Protein AF-A0A522UXV3-F1 (afdb_monomer_lite)

Secondary structure (DSSP, 8-state):
--TTTHHHHHHHHHHHHHHHHHHHHHHTT-TTTHHHHHHHHHSHHHHHHHHHHT--HHHHHHHHHHHHHHH---------------------------------

Radius of gyration: 30.46 Å; chains: 1; bounding box: 70×45×96 Å

Structure (mmCIF, N/CA/C/O backbone):
data_AF-A0A522UXV3-F1
#
_entry.id   AF-A0A522UXV3-F1
#
loop_
_atom_site.group_PDB
_atom_site.id
_atom_site.type_symbol
_atom_site.label_atom_id
_atom_site.label_alt_id
_atom_site.label_comp_id
_atom_site.label_asym_id
_atom_site.label_entity_id
_atom_site.label_seq_id
_atom_site.pdbx_PDB_ins_code
_atom_site.Cartn_x
_atom_site.Cartn_y
_atom_site.Cartn_z
_atom_site.occupancy
_atom_site.B_iso_or_equiv
_atom_site.auth_seq_id
_atom_site.auth_comp_id
_atom_site.auth_asym_id
_atom_site.auth_atom_id
_atom_site.pdbx_PDB_model_num
ATOM 1 N N . MET A 1 1 ? -6.927 0.028 36.125 1.00 50.03 1 M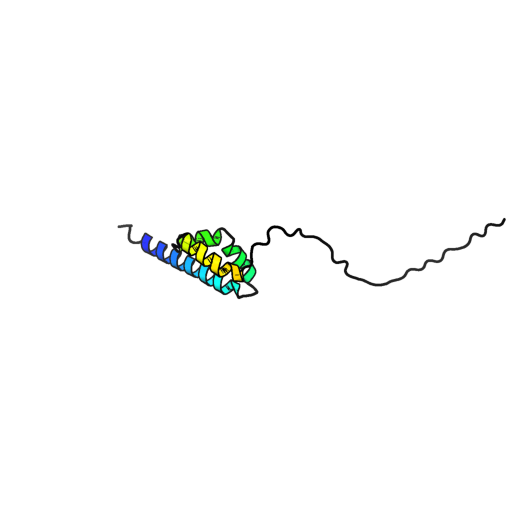ET A N 1
ATOM 2 C CA . MET A 1 1 ? -6.816 1.247 35.292 1.00 50.03 1 MET A CA 1
ATOM 3 C C . MET A 1 1 ? -5.776 1.011 34.187 1.00 50.03 1 MET A C 1
ATOM 5 O O . MET A 1 1 ? -4.744 1.660 34.211 1.00 50.03 1 MET A O 1
ATOM 9 N N . ASN A 1 2 ? -6.008 0.096 33.234 1.00 55.78 2 ASN A N 1
ATOM 10 C CA . ASN A 1 2 ? -5.019 -0.204 32.173 1.00 55.78 2 ASN A CA 1
ATOM 11 C C . ASN A 1 2 ? -5.541 0.059 30.745 1.00 55.78 2 ASN A C 1
ATOM 13 O O . ASN A 1 2 ? -4.748 0.121 29.811 1.00 55.78 2 ASN A O 1
ATOM 17 N N . ASP A 1 3 ? -6.834 0.337 30.573 1.00 58.28 3 ASP A N 1
ATOM 18 C CA . ASP A 1 3 ? -7.472 0.434 29.249 1.00 58.28 3 ASP A CA 1
ATOM 19 C C . ASP A 1 3 ? -7.200 1.748 28.496 1.00 58.28 3 ASP A C 1
ATOM 21 O O . ASP A 1 3 ? -7.432 1.847 27.294 1.00 58.28 3 ASP A O 1
ATOM 25 N N . ARG A 1 4 ? -6.679 2.783 29.172 1.00 56.56 4 ARG A N 1
ATOM 26 C CA . ARG A 1 4 ? -6.411 4.088 28.535 1.00 56.56 4 ARG A CA 1
ATOM 27 C C . ARG A 1 4 ? -5.088 4.159 27.773 1.00 56.56 4 ARG A C 1
ATOM 29 O O . ARG A 1 4 ? -4.943 5.049 26.943 1.00 56.56 4 ARG A O 1
ATOM 36 N N . LYS A 1 5 ? -4.140 3.251 28.029 1.00 53.41 5 LYS A N 1
ATOM 37 C CA . LYS A 1 5 ? -2.802 3.315 27.416 1.00 53.41 5 LYS A CA 1
ATOM 38 C C . LYS A 1 5 ? -2.762 2.654 26.029 1.00 53.41 5 LYS A C 1
ATOM 40 O O . LYS A 1 5 ? -2.217 3.234 25.102 1.00 53.41 5 LYS A O 1
ATOM 45 N N . GLN A 1 6 ? -3.461 1.529 25.846 1.00 55.06 6 GLN A N 1
ATOM 46 C CA . GLN A 1 6 ? -3.491 0.783 24.573 1.00 55.06 6 GLN A CA 1
ATOM 47 C C . GLN A 1 6 ? -4.120 1.547 23.396 1.00 55.06 6 GLN A C 1
ATOM 49 O O . GLN A 1 6 ? -3.784 1.303 22.237 1.00 55.06 6 GLN A O 1
ATOM 54 N N . LYS A 1 7 ? -5.030 2.488 23.670 1.00 59.12 7 LYS A N 1
ATOM 55 C CA . LYS A 1 7 ? -5.713 3.249 22.615 1.00 59.12 7 LYS A CA 1
ATOM 56 C C . LYS A 1 7 ? -4.806 4.296 21.949 1.00 59.12 7 LYS A C 1
ATOM 58 O O . LYS A 1 7 ? -5.055 4.666 20.809 1.00 59.12 7 LYS A O 1
ATOM 63 N N . GLY A 1 8 ? -3.772 4.770 22.651 1.00 63.69 8 GLY A N 1
ATOM 64 C CA . GLY A 1 8 ? -2.808 5.734 22.107 1.00 63.69 8 GLY A CA 1
ATOM 65 C C . GLY A 1 8 ? -1.818 5.080 21.144 1.00 63.69 8 GLY A C 1
ATOM 66 O O . GLY A 1 8 ? -1.619 5.573 20.036 1.00 63.69 8 GLY A O 1
ATOM 67 N N . ASP A 1 9 ? -1.276 3.924 21.531 1.00 72.88 9 ASP A N 1
ATOM 68 C CA . ASP A 1 9 ? -0.277 3.197 20.738 1.00 72.88 9 ASP A CA 1
ATOM 69 C C . ASP A 1 9 ? -0.862 2.693 19.406 1.00 72.88 9 ASP A C 1
ATOM 71 O O . ASP A 1 9 ? -0.232 2.793 18.356 1.00 72.88 9 ASP A O 1
ATOM 75 N N . THR A 1 10 ? -2.115 2.231 19.421 1.00 80.25 10 THR A N 1
ATOM 76 C CA . THR A 1 10 ? -2.828 1.786 18.209 1.00 80.25 10 THR A CA 1
ATOM 77 C C . THR A 1 10 ? -3.113 2.928 17.231 1.00 80.25 10 THR A C 1
ATOM 79 O O . THR A 1 10 ? -3.020 2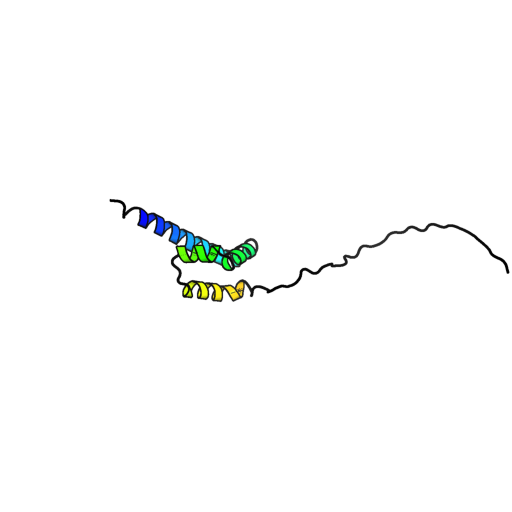.735 16.022 1.00 80.25 10 THR A O 1
ATOM 82 N N . MET A 1 11 ? -3.405 4.133 17.730 1.00 84.06 11 MET A N 1
ATOM 83 C CA . MET A 1 11 ? -3.629 5.312 16.887 1.00 84.06 11 MET A CA 1
ATOM 84 C C . MET A 1 11 ? -2.334 5.781 16.213 1.00 84.06 11 MET A C 1
ATOM 86 O O . MET A 1 11 ? -2.350 6.135 15.038 1.00 84.06 11 MET A O 1
ATOM 90 N N . MET A 1 12 ? -1.209 5.723 16.933 1.00 92.19 12 MET A N 1
ATOM 91 C CA . MET A 1 12 ? 0.105 6.078 16.392 1.00 92.19 12 MET A CA 1
ATOM 92 C C . MET A 1 12 ? 0.557 5.101 15.301 1.00 92.19 12 MET A C 1
ATOM 94 O O . MET A 1 12 ? 1.011 5.536 14.246 1.00 92.19 12 MET A O 1
ATOM 98 N N . LEU A 1 13 ? 0.388 3.793 15.525 1.00 93.62 13 LEU A N 1
ATOM 99 C CA . LEU A 1 13 ? 0.706 2.767 14.526 1.00 93.62 13 LEU A CA 1
ATOM 100 C C . LEU A 1 13 ? -0.153 2.910 13.269 1.00 93.62 13 LEU A C 1
ATOM 102 O O . LEU A 1 13 ? 0.366 2.798 12.162 1.00 93.62 13 LEU A O 1
ATOM 106 N N . ARG A 1 14 ? -1.443 3.219 13.436 1.00 95.25 14 ARG A N 1
ATOM 107 C CA . ARG A 1 14 ? -2.356 3.486 12.323 1.00 95.25 14 ARG A CA 1
ATOM 108 C C . ARG A 1 14 ? -1.878 4.660 11.471 1.00 95.25 14 ARG A C 1
ATOM 110 O O . ARG A 1 14 ? -1.740 4.507 10.263 1.00 95.25 14 ARG A O 1
ATOM 117 N N . SER A 1 15 ? -1.571 5.799 12.092 1.00 96.12 15 SER A N 1
ATOM 118 C CA . SER A 1 15 ? -1.071 6.974 11.368 1.00 96.12 15 SER A CA 1
ATOM 119 C C . SER A 1 15 ? 0.295 6.737 10.724 1.00 96.12 15 SER A C 1
ATOM 121 O O . SER A 1 15 ? 0.550 7.244 9.635 1.00 96.12 15 SER A O 1
ATOM 123 N N . LEU A 1 16 ? 1.166 5.946 11.357 1.00 97.19 16 LEU A N 1
ATOM 124 C CA . LEU A 1 16 ? 2.438 5.549 10.759 1.00 97.19 16 LEU A CA 1
ATOM 125 C C . LEU A 1 16 ? 2.220 4.695 9.505 1.00 97.19 16 LEU A C 1
ATOM 127 O O . LEU A 1 16 ? 2.830 4.964 8.476 1.00 97.19 16 LEU A O 1
ATOM 131 N N . ALA A 1 17 ? 1.335 3.701 9.572 1.00 97.44 17 ALA A N 1
ATOM 132 C CA . ALA A 1 17 ? 1.025 2.847 8.432 1.00 97.44 17 ALA A CA 1
ATOM 133 C C . ALA A 1 17 ? 0.374 3.629 7.278 1.00 97.44 17 ALA A C 1
ATOM 135 O O . ALA A 1 17 ? 0.759 3.445 6.125 1.00 97.44 17 ALA A O 1
ATOM 136 N N . GLU A 1 18 ? -0.547 4.552 7.581 1.00 97.50 18 GLU A N 1
ATOM 137 C CA . GLU A 1 18 ? -1.101 5.496 6.598 1.00 97.50 18 GLU A CA 1
ATOM 138 C C . GLU A 1 18 ? 0.015 6.327 5.940 1.00 97.50 18 GLU A C 1
ATOM 140 O O . GLU A 1 18 ? 0.057 6.446 4.715 1.00 97.50 18 GLU A O 1
ATOM 145 N N . GLY A 1 19 ? 0.954 6.846 6.737 1.00 97.75 19 GLY A N 1
ATOM 146 C CA . GLY A 1 19 ? 2.107 7.601 6.247 1.00 97.75 19 GLY A CA 1
ATOM 147 C C . GLY A 1 19 ? 3.016 6.787 5.326 1.00 97.75 19 GLY A C 1
ATOM 148 O O . GLY A 1 19 ? 3.391 7.275 4.266 1.00 97.75 19 GLY A O 1
ATOM 149 N N . ILE A 1 20 ? 3.320 5.534 5.680 1.00 97.94 20 ILE A N 1
ATOM 150 C CA . ILE A 1 20 ? 4.141 4.632 4.852 1.00 97.94 20 ILE A CA 1
ATOM 151 C C . ILE A 1 20 ? 3.466 4.366 3.504 1.00 97.94 20 ILE A C 1
ATOM 153 O O . ILE A 1 20 ? 4.126 4.426 2.466 1.00 97.94 20 ILE A O 1
ATOM 157 N N . ILE A 1 21 ? 2.153 4.106 3.501 1.00 97.88 21 ILE A N 1
ATOM 158 C CA . ILE A 1 21 ? 1.396 3.883 2.263 1.00 97.88 21 ILE A CA 1
ATOM 159 C C . ILE A 1 21 ? 1.454 5.133 1.383 1.00 97.88 21 ILE A C 1
ATOM 161 O O . ILE A 1 21 ? 1.759 5.021 0.199 1.00 97.88 21 ILE A O 1
ATOM 165 N N . LEU A 1 22 ? 1.190 6.317 1.945 1.00 96.88 22 LEU A N 1
ATOM 166 C CA . LEU A 1 22 ? 1.203 7.576 1.194 1.00 96.88 22 LEU A CA 1
ATOM 167 C C . LEU A 1 22 ? 2.592 7.919 0.646 1.00 96.88 22 LEU A C 1
ATOM 169 O O . LEU A 1 22 ? 2.693 8.292 -0.520 1.00 96.88 22 LEU A O 1
ATOM 173 N N . GLN A 1 23 ? 3.645 7.731 1.443 1.00 97.12 23 GLN A N 1
ATOM 174 C CA . GLN A 1 23 ? 5.027 7.914 0.998 1.00 97.12 23 GLN A CA 1
ATOM 175 C C . GLN A 1 23 ? 5.349 6.973 -0.166 1.00 97.12 23 GLN A C 1
ATOM 177 O O . GLN A 1 23 ? 5.845 7.407 -1.199 1.00 97.12 23 GLN A O 1
ATOM 182 N N . SER A 1 24 ? 4.965 5.699 -0.048 1.00 96.25 24 SER A N 1
ATOM 183 C CA . SER A 1 24 ? 5.181 4.711 -1.109 1.00 96.25 24 SER A CA 1
ATOM 184 C C . SER A 1 24 ? 4.422 5.070 -2.390 1.00 96.25 24 SER A C 1
ATOM 186 O O . SER A 1 24 ? 4.929 4.819 -3.483 1.00 96.25 24 SER A O 1
ATOM 188 N N . VAL A 1 25 ? 3.224 5.668 -2.281 1.00 95.62 25 VAL A N 1
ATOM 189 C CA . VAL A 1 25 ? 2.488 6.208 -3.438 1.00 95.62 25 VAL A CA 1
ATOM 190 C C . VAL A 1 25 ? 3.273 7.345 -4.090 1.00 95.62 25 VAL A C 1
ATOM 192 O O . VAL A 1 25 ? 3.415 7.329 -5.307 1.00 95.62 25 VAL A O 1
ATOM 195 N N . GLU A 1 26 ? 3.784 8.312 -3.327 1.00 94.31 26 GLU A N 1
ATOM 196 C CA . GLU A 1 26 ? 4.586 9.424 -3.865 1.00 94.31 26 GLU A CA 1
ATOM 197 C C . GLU A 1 26 ? 5.847 8.916 -4.576 1.00 94.31 26 GLU A C 1
ATOM 199 O O . GLU A 1 26 ? 6.144 9.307 -5.708 1.00 94.31 26 GLU A O 1
ATOM 204 N N . ASP A 1 27 ? 6.521 7.953 -3.954 1.00 94.94 27 ASP A N 1
ATOM 205 C CA . ASP A 1 27 ? 7.749 7.343 -4.449 1.00 94.94 27 ASP A CA 1
ATOM 206 C C . ASP A 1 27 ? 7.556 6.578 -5.774 1.00 94.94 27 ASP A C 1
ATOM 208 O O . ASP A 1 27 ? 8.528 6.356 -6.497 1.00 94.94 27 ASP A O 1
ATOM 212 N N . LEU A 1 28 ? 6.318 6.250 -6.177 1.00 92.75 28 LEU A N 1
ATOM 213 C CA . LEU A 1 28 ? 6.050 5.703 -7.516 1.00 92.75 28 LEU A CA 1
ATOM 214 C C . LEU A 1 28 ? 6.366 6.695 -8.648 1.00 92.75 28 LEU A C 1
ATOM 216 O O . LEU A 1 28 ? 6.625 6.277 -9.773 1.00 92.75 28 LEU A O 1
ATOM 220 N N . TRP A 1 29 ? 6.363 8.000 -8.380 1.00 91.06 29 TRP A N 1
ATOM 221 C CA . TRP A 1 29 ? 6.765 9.016 -9.360 1.00 91.06 29 TRP A CA 1
ATOM 222 C C . TRP A 1 29 ? 8.240 9.416 -9.236 1.00 91.06 29 TRP A C 1
ATOM 224 O O . TRP A 1 29 ? 8.728 10.209 -10.044 1.00 91.06 29 TRP A O 1
ATOM 234 N N . ASN A 1 30 ? 8.969 8.855 -8.268 1.00 90.19 30 ASN A N 1
ATOM 235 C CA . ASN A 1 30 ? 10.397 9.076 -8.096 1.00 90.19 30 ASN A CA 1
ATOM 236 C C . ASN A 1 30 ? 11.199 7.931 -8.734 1.00 90.19 30 ASN A C 1
ATOM 238 O O . ASN A 1 30 ? 11.122 6.788 -8.299 1.00 90.19 30 ASN A O 1
ATOM 242 N N . ASN A 1 31 ? 12.025 8.234 -9.739 1.00 89.88 31 ASN A N 1
ATOM 243 C CA . ASN A 1 31 ? 12.818 7.224 -10.452 1.00 89.88 31 ASN A CA 1
ATOM 244 C C . ASN A 1 31 ? 13.747 6.397 -9.544 1.00 89.88 31 ASN A C 1
ATOM 246 O O . ASN A 1 31 ? 14.040 5.249 -9.883 1.00 89.88 31 ASN A O 1
ATOM 250 N N . GLU A 1 32 ? 14.215 6.962 -8.429 1.00 93.94 32 GLU A N 1
ATOM 251 C CA . GLU A 1 32 ? 15.125 6.282 -7.499 1.00 93.94 32 GLU A CA 1
ATOM 252 C C . GLU A 1 32 ? 14.394 5.237 -6.645 1.00 93.94 32 GLU A C 1
ATOM 254 O O . GLU A 1 32 ? 14.914 4.140 -6.455 1.00 93.94 32 GLU A O 1
ATOM 259 N N . HIS A 1 33 ? 13.158 5.531 -6.231 1.00 92.25 33 HIS A N 1
ATOM 260 C CA . HIS A 1 33 ? 12.369 4.690 -5.319 1.00 92.25 33 HIS A CA 1
ATOM 261 C C . HIS A 1 33 ? 11.244 3.903 -6.009 1.00 92.25 33 HIS A C 1
ATOM 263 O O . HIS A 1 33 ? 10.669 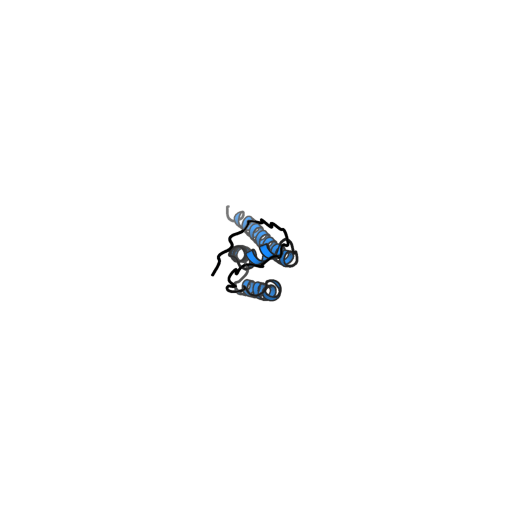2.989 -5.424 1.00 92.25 33 HIS A O 1
ATOM 269 N N . HIS A 1 34 ? 10.974 4.164 -7.292 1.00 90.88 34 HIS A N 1
ATOM 270 C CA . HIS A 1 34 ? 9.861 3.568 -8.036 1.00 90.88 34 HIS A CA 1
ATOM 271 C C . HIS A 1 34 ? 9.838 2.034 -7.970 1.00 90.88 34 HIS A C 1
ATOM 273 O O . HIS A 1 34 ? 8.790 1.433 -7.744 1.00 90.88 34 HIS A O 1
ATOM 279 N N . LYS A 1 35 ? 10.991 1.371 -8.133 1.00 91.25 35 LYS A N 1
ATOM 280 C CA . LYS A 1 35 ? 11.066 -0.102 -8.078 1.00 91.25 35 LYS A CA 1
ATOM 281 C C . LYS A 1 35 ? 10.772 -0.654 -6.683 1.00 91.25 35 LYS A C 1
ATOM 283 O O . LYS A 1 35 ? 10.157 -1.712 -6.574 1.00 91.25 35 LYS A O 1
ATOM 288 N N . GLU A 1 36 ? 11.224 0.044 -5.649 1.00 93.88 36 GLU A N 1
ATOM 289 C CA . GLU A 1 36 ? 11.034 -0.341 -4.250 1.00 93.88 36 GLU A CA 1
ATOM 290 C C . GLU A 1 36 ? 9.555 -0.201 -3.877 1.00 93.88 36 GLU A C 1
ATOM 292 O O . GLU A 1 36 ? 8.961 -1.147 -3.361 1.00 93.88 36 GLU A O 1
ATOM 297 N N . SER A 1 37 ? 8.921 0.903 -4.283 1.00 94.44 37 SER A N 1
ATOM 298 C CA . SER A 1 37 ? 7.483 1.128 -4.117 1.00 94.44 37 SER A CA 1
ATOM 299 C C . SER A 1 37 ? 6.624 0.115 -4.869 1.00 94.44 37 SER A C 1
ATOM 301 O O . SER A 1 37 ? 5.629 -0.366 -4.330 1.00 94.44 37 SER A O 1
ATOM 303 N N . ILE A 1 38 ? 7.009 -0.283 -6.088 1.00 93.12 38 ILE A N 1
ATOM 304 C CA . ILE A 1 38 ? 6.338 -1.391 -6.788 1.00 93.12 38 ILE A CA 1
ATOM 305 C C . ILE A 1 38 ? 6.422 -2.677 -5.959 1.00 93.12 38 ILE A C 1
ATOM 307 O O . ILE A 1 38 ? 5.409 -3.358 -5.788 1.00 93.12 38 ILE A O 1
ATOM 311 N N . GLY A 1 39 ? 7.609 -3.001 -5.437 1.00 93.88 39 GLY A N 1
ATOM 312 C CA . GLY A 1 39 ? 7.817 -4.165 -4.577 1.00 93.88 39 GLY A CA 1
ATOM 313 C C . GLY A 1 39 ? 6.944 -4.128 -3.322 1.00 93.88 39 GLY A C 1
ATOM 314 O O . GLY A 1 39 ? 6.326 -5.135 -2.987 1.00 93.88 39 GLY A O 1
ATOM 315 N N . PHE A 1 40 ? 6.820 -2.958 -2.690 1.00 95.75 40 PHE A N 1
ATOM 316 C CA . PHE A 1 40 ? 5.936 -2.738 -1.547 1.00 95.75 40 PHE A CA 1
ATOM 317 C C . PHE A 1 40 ? 4.468 -3.041 -1.887 1.00 95.75 40 PHE A C 1
ATOM 319 O O . PHE A 1 40 ? 3.847 -3.866 -1.217 1.00 95.75 40 PHE A O 1
ATOM 326 N N . PHE A 1 41 ? 3.917 -2.438 -2.952 1.00 94.75 41 PHE A N 1
ATOM 327 C CA . PHE A 1 41 ? 2.506 -2.622 -3.337 1.00 94.75 41 PHE A CA 1
ATOM 328 C C . PHE A 1 41 ? 2.178 -4.025 -3.864 1.00 94.75 41 PHE A C 1
ATOM 330 O O . PHE A 1 41 ? 1.023 -4.444 -3.801 1.00 94.75 41 PHE A O 1
ATOM 337 N N . GLN A 1 42 ? 3.166 -4.749 -4.394 1.00 91.19 42 GLN A N 1
ATOM 338 C CA . GLN A 1 42 ? 3.009 -6.141 -4.834 1.00 91.19 42 GLN A CA 1
ATOM 339 C C . GLN A 1 42 ? 3.288 -7.162 -3.719 1.00 91.19 42 GLN A C 1
ATOM 341 O O . GLN A 1 42 ? 3.025 -8.351 -3.907 1.00 91.19 42 GLN A O 1
ATOM 346 N N . GLY A 1 43 ? 3.837 -6.717 -2.587 1.00 90.75 43 GLY A N 1
ATOM 347 C CA . GLY A 1 43 ? 4.293 -7.561 -1.491 1.00 90.75 43 GLY A CA 1
ATOM 348 C C . GLY A 1 43 ? 3.343 -7.616 -0.295 1.00 90.75 43 GLY A C 1
ATOM 349 O O . GLY A 1 43 ? 2.280 -6.996 -0.249 1.00 90.75 43 GLY A O 1
ATOM 350 N N . GLU A 1 44 ? 3.771 -8.369 0.717 1.00 94.00 44 GLU A N 1
ATOM 351 C CA . GLU A 1 44 ? 3.047 -8.523 1.984 1.00 94.00 44 GLU A CA 1
ATOM 352 C C . GLU A 1 44 ? 3.095 -7.250 2.847 1.00 94.00 44 GLU A C 1
ATOM 354 O O . GLU A 1 44 ? 2.190 -7.022 3.650 1.00 94.00 44 GLU A O 1
ATOM 359 N N . ASP A 1 45 ? 4.101 -6.394 2.646 1.00 95.44 45 ASP A N 1
ATOM 360 C CA . ASP A 1 45 ? 4.296 -5.156 3.411 1.00 95.44 45 ASP A CA 1
ATOM 361 C C . ASP A 1 45 ? 3.125 -4.183 3.233 1.00 95.44 45 ASP A C 1
ATOM 363 O O . ASP A 1 45 ? 2.652 -3.595 4.211 1.00 95.44 45 ASP A O 1
ATOM 367 N N . PHE A 1 46 ? 2.591 -4.073 2.009 1.00 96.31 46 PHE A N 1
ATOM 368 C CA . PHE A 1 46 ? 1.378 -3.300 1.759 1.00 96.31 46 PHE A CA 1
ATOM 369 C C . PHE A 1 46 ? 0.179 -3.877 2.509 1.00 96.31 46 PHE A C 1
ATOM 371 O O . PHE A 1 46 ? -0.557 -3.113 3.133 1.00 96.31 46 PHE A O 1
ATOM 378 N N . ARG A 1 47 ? -0.009 -5.206 2.511 1.00 96.06 47 ARG A N 1
ATOM 379 C CA . ARG A 1 47 ? -1.131 -5.834 3.229 1.00 96.06 47 ARG A CA 1
ATOM 380 C C . ARG A 1 47 ? -1.053 -5.545 4.727 1.00 96.06 47 ARG A C 1
ATOM 382 O O . ARG A 1 47 ? -2.052 -5.148 5.320 1.00 96.06 47 ARG A O 1
ATOM 389 N N . ILE A 1 48 ? 0.135 -5.676 5.317 1.00 96.38 48 ILE A N 1
ATOM 390 C CA . ILE A 1 48 ? 0.372 -5.399 6.739 1.00 96.38 48 ILE A CA 1
ATOM 391 C C . ILE A 1 48 ? 0.074 -3.930 7.059 1.00 96.38 48 ILE A C 1
ATOM 393 O O . ILE A 1 48 ? -0.672 -3.639 7.995 1.00 96.38 48 ILE A O 1
ATOM 397 N N . CYS A 1 49 ? 0.609 -2.993 6.271 1.00 97.50 49 CYS A N 1
ATOM 398 C CA . CYS A 1 49 ? 0.353 -1.570 6.489 1.00 97.50 49 CYS A CA 1
ATOM 399 C C . CYS A 1 49 ? -1.129 -1.231 6.300 1.00 97.50 49 CYS A C 1
ATOM 401 O O . CYS A 1 49 ? -1.689 -0.472 7.085 1.00 97.50 49 CYS A O 1
ATOM 403 N N . ALA A 1 50 ? -1.792 -1.816 5.304 1.00 96.81 50 ALA A N 1
ATOM 404 C CA . ALA A 1 50 ? -3.203 -1.578 5.043 1.00 96.81 50 ALA A CA 1
ATOM 405 C C . ALA A 1 50 ? -4.101 -2.104 6.173 1.00 96.81 50 ALA A C 1
ATOM 407 O O . ALA A 1 50 ? -5.046 -1.422 6.573 1.00 96.81 50 ALA A O 1
ATOM 408 N N . GLU A 1 51 ? -3.787 -3.274 6.736 1.00 96.25 51 GLU A N 1
ATOM 409 C CA . GLU A 1 51 ? -4.474 -3.809 7.916 1.00 96.25 51 GLU A CA 1
ATOM 410 C C . GLU A 1 51 ? -4.292 -2.891 9.136 1.00 96.25 51 GLU A C 1
ATOM 412 O O . GLU A 1 51 ? -5.273 -2.554 9.800 1.00 96.25 51 GLU A O 1
ATOM 417 N N . ILE A 1 52 ? -3.068 -2.412 9.396 1.00 96.19 52 ILE A N 1
ATOM 418 C CA . ILE A 1 52 ? -2.775 -1.487 10.508 1.00 96.19 52 ILE A CA 1
ATOM 419 C C . ILE A 1 52 ? -3.447 -0.118 10.296 1.00 96.19 52 ILE A C 1
ATOM 421 O O . ILE A 1 52 ? -3.962 0.476 11.246 1.00 96.19 52 ILE A O 1
ATOM 425 N N . ALA A 1 53 ? -3.497 0.369 9.054 1.00 96.31 53 ALA A N 1
ATOM 426 C CA . ALA A 1 53 ? -4.205 1.589 8.665 1.00 96.31 53 ALA A CA 1
ATOM 427 C C . ALA A 1 53 ? -5.737 1.461 8.828 1.00 96.31 53 ALA A C 1
ATOM 429 O O . ALA A 1 53 ? -6.460 2.463 8.875 1.00 96.31 53 ALA A O 1
ATOM 430 N N . GLY A 1 54 ? -6.242 0.231 8.963 1.00 95.75 54 GLY A N 1
ATOM 431 C CA . GLY A 1 54 ? -7.666 -0.069 9.052 1.00 95.75 54 GLY A CA 1
ATOM 432 C C . GLY A 1 54 ? -8.377 -0.017 7.700 1.00 95.75 54 GLY A C 1
ATOM 433 O O . GLY A 1 54 ? -9.577 0.244 7.665 1.00 95.75 54 GLY A O 1
ATOM 434 N N . MET A 1 55 ? -7.656 -0.241 6.597 1.00 97.25 55 MET A N 1
ATOM 435 C CA . MET A 1 55 ? -8.240 -0.313 5.259 1.00 97.25 55 MET A CA 1
ATOM 436 C C . MET A 1 55 ? -8.978 -1.636 5.065 1.00 97.25 55 MET A C 1
ATOM 438 O O . MET A 1 55 ? -8.420 -2.722 5.243 1.00 97.25 55 MET A O 1
ATOM 442 N N . SER A 1 56 ? -10.219 -1.552 4.601 1.00 96.50 56 SER A N 1
ATOM 443 C CA . SER A 1 56 ? -10.970 -2.712 4.130 1.00 96.50 56 SER A CA 1
ATOM 444 C C . SER A 1 56 ? -10.338 -3.319 2.871 1.00 96.50 56 SER A C 1
ATOM 446 O O . SER A 1 56 ? -9.685 -2.631 2.085 1.00 96.50 56 SER A O 1
ATOM 448 N N . LEU A 1 57 ? -10.597 -4.607 2.616 1.00 94.56 57 LEU A N 1
ATOM 449 C CA . LEU A 1 57 ? -10.148 -5.276 1.386 1.00 94.56 57 LEU A CA 1
ATOM 450 C C . LEU A 1 57 ? -10.608 -4.538 0.118 1.00 94.56 57 LEU A C 1
ATOM 452 O O . LEU A 1 57 ? -9.870 -4.466 -0.861 1.00 94.56 57 LEU A O 1
ATOM 456 N N . LEU A 1 58 ? -11.808 -3.950 0.140 1.00 96.00 58 LEU A N 1
ATOM 457 C CA . LEU A 1 58 ? -12.324 -3.164 -0.980 1.00 96.00 58 LEU A CA 1
ATOM 458 C C . LEU A 1 58 ? -11.484 -1.901 -1.225 1.00 96.00 58 LEU A C 1
ATOM 460 O O . LEU A 1 58 ? -11.180 -1.585 -2.373 1.00 96.00 58 LEU A O 1
ATOM 464 N N . GLU A 1 59 ? -11.092 -1.189 -0.167 1.00 96.50 59 GLU A N 1
ATOM 465 C CA . GLU A 1 59 ? -10.231 -0.003 -0.266 1.00 96.50 59 GLU A CA 1
ATOM 466 C C . GLU A 1 59 ? -8.826 -0.364 -0.748 1.00 96.50 59 GLU A C 1
ATOM 468 O O . GLU A 1 59 ? -8.277 0.341 -1.593 1.00 96.50 59 GLU A O 1
ATOM 473 N N . GLN A 1 60 ? -8.279 -1.490 -0.282 1.00 95.38 60 GLN A N 1
ATOM 474 C CA . GLN A 1 60 ? -6.988 -2.007 -0.741 1.00 95.38 60 GLN A CA 1
ATOM 475 C C . GLN A 1 60 ? -7.009 -2.317 -2.241 1.00 95.38 60 GLN A C 1
ATOM 477 O O . GLN A 1 60 ? -6.171 -1.820 -2.992 1.00 95.38 60 GLN A O 1
ATOM 482 N N . VAL A 1 61 ? -8.008 -3.077 -2.703 1.00 93.62 61 VAL A N 1
ATOM 483 C CA . VAL A 1 61 ? -8.172 -3.410 -4.127 1.00 93.62 61 VAL A CA 1
ATOM 484 C C . VAL A 1 61 ? -8.388 -2.153 -4.965 1.00 93.62 61 VAL A C 1
ATOM 486 O O . VAL A 1 61 ? -7.819 -2.035 -6.050 1.00 93.62 61 VAL A O 1
ATOM 489 N N . LYS A 1 62 ? -9.180 -1.193 -4.473 1.00 95.06 62 LYS A N 1
ATOM 490 C CA . LYS A 1 62 ? -9.414 0.079 -5.163 1.00 95.06 62 LYS A CA 1
ATOM 491 C C . LYS A 1 62 ? -8.119 0.874 -5.322 1.00 95.06 62 LYS A C 1
ATOM 493 O O . LYS A 1 62 ? -7.851 1.346 -6.425 1.00 95.06 62 LYS A O 1
ATOM 498 N N . LEU A 1 63 ? -7.318 0.987 -4.260 1.00 94.19 63 LEU A N 1
ATOM 499 C CA . LEU A 1 63 ? -6.026 1.668 -4.308 1.00 94.19 63 LEU A CA 1
ATOM 500 C C . LEU A 1 63 ? -5.089 0.979 -5.304 1.00 94.19 63 LEU A C 1
ATOM 502 O O . LEU A 1 63 ? -4.595 1.633 -6.216 1.00 94.19 63 LEU A O 1
ATOM 506 N N . LEU A 1 64 ? -4.925 -0.343 -5.211 1.00 92.44 64 LEU A N 1
ATOM 507 C CA . LEU A 1 64 ? -4.099 -1.099 -6.156 1.00 92.44 64 LEU A CA 1
ATOM 508 C C . LEU A 1 64 ? -4.570 -0.901 -7.599 1.00 92.44 64 LEU A C 1
ATOM 510 O O . LEU A 1 64 ? -3.754 -0.648 -8.475 1.00 92.44 64 LEU A O 1
ATOM 514 N N . THR A 1 65 ? -5.881 -0.941 -7.851 1.00 91.38 65 THR A N 1
ATOM 515 C CA . THR A 1 65 ? -6.463 -0.713 -9.187 1.00 91.38 65 THR A CA 1
ATOM 516 C C . THR A 1 65 ? -6.128 0.677 -9.729 1.00 91.38 65 THR A C 1
ATOM 518 O O . THR A 1 65 ? -5.822 0.811 -10.912 1.00 91.38 65 THR A O 1
ATOM 521 N N . MET A 1 66 ? -6.143 1.706 -8.877 1.00 90.62 66 MET A N 1
ATOM 522 C CA . MET A 1 66 ? -5.717 3.057 -9.257 1.00 90.62 66 MET A CA 1
ATOM 523 C C . MET A 1 66 ? -4.219 3.110 -9.587 1.00 90.62 66 MET A C 1
ATOM 525 O O . MET A 1 66 ? -3.825 3.801 -10.523 1.00 90.62 66 MET A O 1
ATOM 529 N N . LEU A 1 67 ? -3.396 2.347 -8.864 1.00 89.12 67 LEU A N 1
ATOM 530 C CA . LEU A 1 67 ? -1.946 2.300 -9.061 1.00 89.12 67 LEU A CA 1
ATOM 531 C C . LEU A 1 67 ? -1.506 1.380 -10.211 1.00 89.12 67 LEU A C 1
ATOM 533 O O . LEU A 1 67 ? -0.428 1.581 -10.761 1.00 89.12 67 LEU A O 1
ATOM 537 N N . TYR A 1 68 ? -2.320 0.412 -10.641 1.00 81.44 68 TYR A N 1
ATOM 538 C CA . TYR A 1 68 ? -1.993 -0.512 -11.740 1.00 81.44 68 TYR A CA 1
ATOM 539 C C . TYR A 1 68 ? -1.675 0.203 -13.063 1.00 81.44 68 TYR A C 1
ATOM 541 O O . TYR A 1 68 ? -0.875 -0.302 -13.852 1.00 81.44 68 TYR A O 1
ATOM 549 N N . GLY A 1 69 ? -2.252 1.388 -13.295 1.00 74.25 69 GLY A N 1
ATOM 550 C CA . GLY A 1 69 ? -1.915 2.230 -14.449 1.00 74.25 69 GLY A CA 1
ATOM 551 C C . GLY A 1 69 ? -0.490 2.798 -14.410 1.00 74.25 69 GLY A C 1
ATOM 552 O O . GLY A 1 69 ? 0.054 3.136 -15.456 1.00 74.25 69 GLY A O 1
ATOM 553 N N . VAL A 1 70 ? 0.112 2.869 -13.220 1.00 70.88 70 VAL A N 1
ATOM 554 C CA . VAL A 1 70 ? 1.463 3.390 -12.957 1.00 70.88 70 VAL A CA 1
ATOM 555 C C . VAL A 1 70 ? 2.470 2.246 -12.817 1.00 70.88 70 VAL A C 1
ATOM 557 O O . VAL A 1 70 ? 3.539 2.282 -13.413 1.00 70.88 70 VAL A O 1
ATOM 560 N N . ILE A 1 71 ? 2.099 1.192 -12.085 1.00 69.12 71 ILE A N 1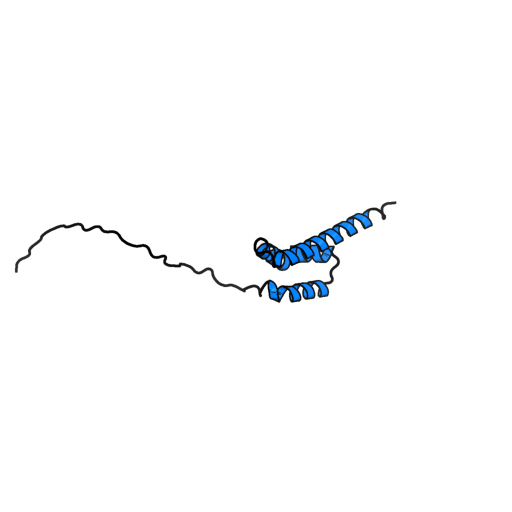
ATOM 561 C CA . ILE A 1 71 ? 2.974 0.060 -11.741 1.00 69.12 71 ILE A CA 1
ATOM 562 C C . ILE A 1 71 ? 3.201 -0.881 -12.941 1.00 69.12 71 ILE A C 1
ATOM 564 O O . ILE A 1 71 ? 4.216 -1.575 -13.019 1.00 69.12 71 ILE A O 1
ATOM 568 N N . GLY A 1 72 ? 2.279 -0.890 -13.910 1.00 64.56 72 GLY A N 1
ATOM 569 C CA . GLY A 1 72 ? 2.277 -1.853 -15.005 1.00 64.56 72 GLY A CA 1
ATOM 570 C C . GLY A 1 72 ? 1.899 -3.255 -14.517 1.00 64.56 72 GLY A C 1
ATOM 571 O O . GL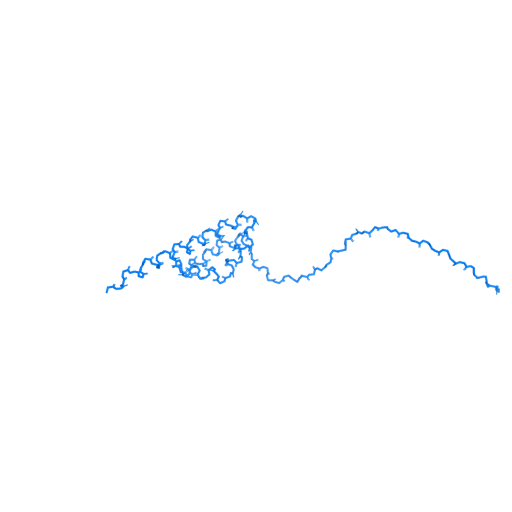Y A 1 72 ? 2.162 -3.654 -13.384 1.00 64.56 72 GLY A O 1
ATOM 572 N N . SER A 1 73 ? 1.232 -4.035 -15.367 1.00 54.31 73 SER A N 1
ATOM 573 C CA . SER A 1 73 ? 0.891 -5.420 -15.029 1.00 54.31 73 SER A CA 1
ATOM 574 C C . SER A 1 73 ? 2.163 -6.211 -14.686 1.00 54.31 73 SER A C 1
ATOM 576 O O . SER A 1 73 ? 3.138 -6.084 -15.440 1.00 54.31 73 SER A O 1
ATOM 578 N N . PRO A 1 74 ? 2.169 -7.058 -13.636 1.00 53.94 74 PRO A N 1
ATOM 579 C CA . PRO A 1 74 ? 3.281 -7.963 -13.386 1.00 53.94 74 PRO A CA 1
ATOM 580 C C . PRO A 1 74 ? 3.513 -8.775 -14.659 1.00 53.94 74 PRO A C 1
ATOM 582 O O . PRO A 1 74 ? 2.647 -9.533 -15.100 1.00 53.94 74 PRO A O 1
ATOM 585 N N . LYS A 1 75 ? 4.664 -8.560 -15.306 1.00 52.75 75 LYS A N 1
ATOM 586 C CA . LYS A 1 75 ? 5.087 -9.377 -16.442 1.00 52.75 75 LYS A CA 1
ATOM 587 C C . LYS A 1 75 ? 5.307 -10.785 -15.909 1.00 52.75 75 LYS A C 1
ATOM 589 O O . LYS A 1 75 ? 6.364 -11.094 -15.368 1.00 52.75 75 LYS A O 1
ATOM 594 N N . ALA A 1 76 ? 4.290 -11.627 -16.050 1.00 51.75 76 ALA A N 1
ATOM 595 C CA . ALA A 1 76 ? 4.426 -13.062 -15.913 1.00 51.75 76 ALA A CA 1
ATOM 596 C C . ALA A 1 76 ? 5.532 -13.521 -16.879 1.00 51.75 76 ALA A C 1
ATOM 598 O O . ALA A 1 76 ? 5.370 -13.425 -18.091 1.00 51.75 76 ALA A O 1
ATOM 599 N N . GLY A 1 77 ? 6.672 -13.932 -16.319 1.00 50.81 77 GLY A N 1
ATOM 600 C CA . GLY A 1 77 ? 7.740 -14.688 -16.974 1.00 50.81 77 GLY A CA 1
ATOM 601 C C . GLY A 1 77 ? 8.168 -14.220 -18.368 1.00 50.81 77 GLY A C 1
ATOM 602 O O . GLY A 1 77 ? 7.754 -14.804 -19.365 1.00 50.81 77 GLY A O 1
ATOM 603 N N . LEU A 1 78 ? 9.107 -13.272 -18.447 1.00 47.75 78 LEU A N 1
ATOM 604 C CA . LEU A 1 78 ? 10.057 -13.275 -19.563 1.00 47.75 78 LEU A CA 1
ATOM 605 C C . LEU A 1 78 ? 11.326 -14.017 -19.124 1.00 47.75 78 LEU A C 1
ATOM 607 O O . LEU A 1 78 ? 11.912 -13.640 -18.107 1.00 47.75 78 LEU A O 1
ATOM 611 N N . PRO A 1 79 ? 11.771 -15.055 -19.856 1.00 47.06 79 PRO A N 1
ATOM 612 C CA . PRO A 1 79 ? 13.054 -15.676 -19.588 1.00 47.06 79 PRO A CA 1
ATOM 613 C C . PRO A 1 79 ? 14.175 -14.669 -19.853 1.00 47.06 79 PRO A C 1
ATOM 615 O O . PRO A 1 79 ? 14.210 -14.001 -20.888 1.00 47.06 79 PRO A O 1
ATOM 618 N N . ALA A 1 80 ? 15.108 -14.593 -18.909 1.00 55.94 80 ALA A N 1
ATOM 619 C CA . ALA A 1 80 ? 16.410 -13.985 -19.105 1.00 55.94 80 ALA A CA 1
ATOM 620 C C . ALA A 1 80 ? 17.179 -14.772 -20.186 1.00 55.94 80 ALA A C 1
ATOM 622 O O . ALA A 1 80 ? 17.877 -15.736 -19.891 1.00 55.94 80 ALA A O 1
ATOM 623 N N . GLY A 1 81 ? 17.021 -14.390 -21.451 1.00 44.78 81 GLY A N 1
ATOM 624 C CA . GLY A 1 81 ? 17.967 -14.685 -22.527 1.00 44.78 81 GLY A CA 1
ATOM 625 C C . GLY A 1 81 ? 18.545 -13.343 -22.966 1.00 44.78 81 GLY A C 1
ATOM 626 O O . GLY A 1 81 ? 17.793 -12.440 -23.303 1.00 44.78 81 GLY A O 1
ATOM 627 N N . GLY A 1 82 ? 19.839 -13.069 -22.875 1.00 46.78 82 GLY A N 1
ATOM 628 C CA . GLY A 1 82 ? 20.943 -13.957 -23.195 1.00 46.78 82 GLY A CA 1
ATOM 629 C C . GLY A 1 82 ? 21.623 -13.371 -24.430 1.00 46.78 82 GLY A C 1
ATOM 630 O O . GLY A 1 82 ? 21.121 -13.522 -25.534 1.00 46.78 82 GLY A O 1
ATOM 631 N N . HIS A 1 83 ? 22.747 -12.695 -24.194 1.00 46.19 83 HIS A N 1
ATOM 632 C CA . HIS A 1 83 ? 23.762 -12.277 -25.163 1.00 46.19 83 HIS A CA 1
ATOM 633 C C . HIS A 1 83 ? 23.381 -11.288 -26.286 1.00 46.19 83 HIS A C 1
ATOM 635 O O . HIS A 1 83 ? 22.951 -11.652 -27.376 1.00 46.19 83 HIS A O 1
ATOM 641 N N . MET A 1 84 ? 23.741 -10.022 -26.061 1.00 47.41 84 MET A N 1
ATOM 642 C CA . MET A 1 84 ? 24.282 -9.161 -27.117 1.00 47.41 84 MET A CA 1
ATOM 643 C C . MET A 1 84 ? 25.662 -9.707 -27.535 1.00 47.41 84 MET A C 1
ATOM 645 O O . MET A 1 84 ? 26.490 -9.954 -26.650 1.00 47.41 84 MET A O 1
ATOM 649 N N . PRO A 1 85 ? 25.964 -9.895 -28.829 1.00 50.41 85 PRO A N 1
ATOM 650 C CA . PRO A 1 85 ? 27.338 -9.900 -29.296 1.00 50.41 85 PRO A CA 1
ATOM 651 C C . PRO A 1 85 ? 27.775 -8.446 -29.504 1.00 50.41 85 PRO A C 1
ATOM 653 O O . PRO A 1 85 ? 27.407 -7.791 -30.479 1.00 50.41 85 PRO A O 1
ATOM 656 N N . GLU A 1 86 ? 28.531 -7.945 -28.531 1.00 54.59 86 GLU A N 1
ATOM 657 C CA . GLU A 1 86 ? 29.283 -6.698 -28.617 1.00 54.59 86 GLU A CA 1
ATOM 658 C C . GLU A 1 86 ? 30.466 -6.888 -29.575 1.00 54.59 86 GLU A C 1
ATOM 660 O O . GLU A 1 86 ? 31.227 -7.853 -29.485 1.00 54.59 86 GLU A O 1
ATOM 665 N N . ALA A 1 87 ? 30.575 -5.982 -30.540 1.00 61.66 87 ALA A N 1
ATOM 666 C CA . ALA A 1 87 ? 31.633 -5.961 -31.531 1.00 61.66 87 ALA A CA 1
ATOM 667 C C . ALA A 1 87 ? 32.958 -5.462 -30.924 1.00 61.66 87 ALA A C 1
ATOM 669 O O . ALA A 1 87 ? 33.001 -4.379 -30.350 1.00 61.66 87 ALA A O 1
ATOM 670 N N . ALA A 1 88 ? 34.049 -6.201 -31.140 1.00 53.78 88 ALA A N 1
ATOM 671 C CA . ALA A 1 88 ? 35.433 -5.718 -31.037 1.00 53.78 88 ALA A CA 1
ATOM 672 C C . ALA A 1 88 ? 36.301 -6.612 -31.943 1.00 53.78 88 ALA A C 1
ATOM 674 O O . ALA A 1 88 ? 36.419 -7.812 -31.723 1.00 53.78 88 ALA A O 1
ATOM 675 N N . ASP A 1 89 ? 36.604 -6.191 -33.167 1.00 49.38 89 ASP A N 1
ATOM 676 C CA . ASP A 1 89 ? 37.733 -5.346 -33.587 1.00 49.38 89 ASP A CA 1
ATOM 677 C C . ASP A 1 89 ? 39.137 -5.979 -33.425 1.00 49.38 89 ASP A C 1
ATOM 679 O O . ASP A 1 89 ? 39.571 -6.388 -32.355 1.00 49.38 89 ASP A O 1
ATOM 683 N N . ARG A 1 90 ? 39.802 -6.037 -34.586 1.00 49.56 90 ARG A N 1
ATOM 684 C CA . ARG A 1 90 ? 41.214 -6.259 -34.954 1.00 49.56 90 ARG A CA 1
ATOM 685 C C . ARG A 1 90 ? 42.242 -6.622 -33.862 1.00 49.56 90 ARG A C 1
ATOM 687 O O . ARG A 1 90 ? 42.547 -5.805 -33.001 1.00 49.56 90 ARG A O 1
ATOM 694 N N . ARG A 1 91 ? 43.057 -7.656 -34.152 1.00 46.00 91 ARG A N 1
ATOM 695 C CA . ARG A 1 91 ? 44.455 -7.517 -34.655 1.00 46.00 91 ARG A CA 1
ATOM 696 C C . ARG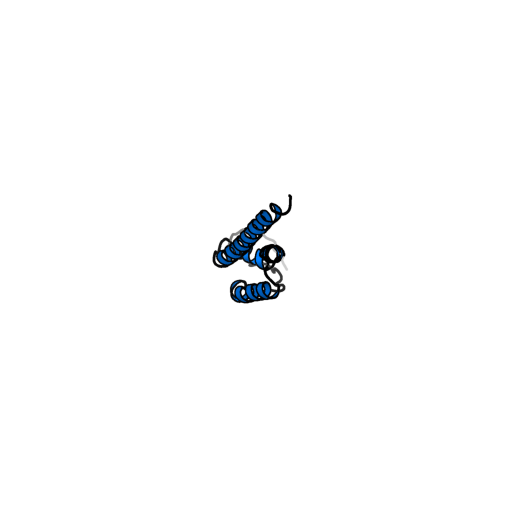 A 1 91 ? 45.143 -8.871 -34.934 1.00 46.00 91 ARG A C 1
ATOM 698 O O . ARG A 1 91 ? 45.189 -9.748 -34.088 1.00 46.00 91 ARG A O 1
ATOM 705 N N . GLN A 1 92 ? 45.678 -8.957 -36.157 1.00 50.00 92 GLN A N 1
ATOM 706 C CA . GLN A 1 92 ? 46.929 -9.581 -36.631 1.00 50.00 92 GLN A CA 1
ATOM 707 C C . GLN A 1 92 ? 47.599 -10.699 -35.808 1.00 50.00 92 GLN A C 1
ATOM 709 O O . GLN A 1 92 ? 48.069 -10.461 -34.704 1.00 50.00 92 GLN A O 1
ATOM 714 N N . SER A 1 93 ? 47.905 -11.816 -36.477 1.00 43.97 93 SER A N 1
ATOM 715 C CA . SER A 1 93 ? 49.290 -12.311 -36.520 1.00 43.97 93 SER A CA 1
ATOM 716 C C . SER A 1 93 ? 49.485 -13.240 -37.719 1.00 43.97 93 SER A C 1
ATOM 718 O O . SER A 1 93 ? 48.944 -14.342 -37.771 1.00 43.97 93 SER A O 1
ATOM 720 N N . GLY A 1 94 ? 50.238 -12.765 -38.711 1.00 49.06 94 GLY A N 1
ATOM 721 C CA . GLY A 1 94 ? 50.821 -13.632 -39.722 1.00 49.06 94 GLY A CA 1
ATOM 722 C C . GLY A 1 94 ? 51.955 -14.437 -39.097 1.00 49.06 94 GLY A C 1
ATOM 723 O O . GLY A 1 94 ? 52.765 -13.910 -38.339 1.00 49.06 94 GLY A O 1
ATOM 724 N N . THR A 1 95 ? 52.045 -15.718 -39.429 1.00 51.12 95 THR A N 1
ATOM 725 C CA . THR A 1 95 ? 53.276 -16.488 -39.254 1.00 51.12 95 THR A CA 1
ATOM 726 C C . THR A 1 95 ? 53.477 -17.331 -40.501 1.00 51.12 95 THR A C 1
ATOM 728 O O . THR A 1 95 ? 52.744 -18.273 -40.780 1.00 51.12 95 THR A O 1
ATOM 731 N N . VAL A 1 96 ? 54.472 -16.904 -41.269 1.00 50.00 96 VAL A N 1
ATOM 732 C CA . VAL A 1 96 ? 55.100 -17.608 -42.382 1.00 50.00 96 VAL A CA 1
ATOM 733 C C . VAL A 1 96 ? 55.753 -18.880 -41.849 1.00 50.00 96 VAL A C 1
ATOM 735 O O . VAL A 1 96 ? 56.619 -18.755 -40.986 1.00 50.00 96 VAL A O 1
ATOM 738 N N . ARG A 1 97 ? 55.393 -20.055 -42.384 1.00 51.47 97 ARG A N 1
ATOM 739 C CA . ARG A 1 97 ? 56.270 -21.236 -42.550 1.00 51.47 97 ARG A CA 1
ATOM 740 C C . ARG A 1 97 ? 55.741 -22.059 -43.734 1.00 51.47 97 ARG A C 1
ATOM 742 O O . ARG A 1 97 ? 54.602 -22.497 -43.684 1.00 51.47 97 ARG A O 1
ATOM 749 N N . ASP A 1 98 ? 56.343 -21.996 -44.912 1.00 42.94 98 ASP A N 1
ATOM 750 C CA . ASP A 1 98 ? 57.576 -22.637 -45.401 1.00 42.94 98 ASP A CA 1
ATOM 751 C C . ASP A 1 98 ? 57.309 -23.961 -46.148 1.00 42.94 98 ASP A C 1
ATOM 753 O O . ASP A 1 98 ? 56.405 -24.726 -45.827 1.00 42.94 98 ASP A O 1
ATOM 757 N N . LEU A 1 99 ? 58.102 -24.127 -47.201 1.00 49.38 99 LEU A N 1
ATOM 758 C CA . LEU A 1 99 ? 58.107 -25.061 -48.325 1.00 49.38 99 LEU A CA 1
ATOM 759 C C . LEU A 1 99 ? 57.833 -26.546 -48.022 1.00 49.38 99 LEU A C 1
ATOM 761 O O . LEU A 1 99 ? 58.488 -27.150 -47.178 1.00 49.38 99 LEU A O 1
ATOM 765 N N . THR A 1 100 ? 57.057 -27.206 -48.894 1.00 51.25 100 THR A N 1
ATOM 766 C CA . THR A 1 100 ? 57.500 -28.489 -49.478 1.00 51.25 100 THR A CA 1
ATOM 767 C C . THR A 1 100 ? 56.922 -28.686 -50.883 1.00 51.25 100 THR A C 1
ATOM 769 O O . THR A 1 100 ? 55.714 -28.757 -51.088 1.00 51.25 100 THR A O 1
ATOM 772 N N . VAL A 1 101 ? 57.826 -28.750 -51.858 1.00 49.19 101 VAL A N 1
ATOM 773 C CA . VAL A 1 101 ? 57.585 -29.145 -53.250 1.00 49.19 101 VAL A CA 1
ATOM 774 C C . VAL A 1 101 ? 57.361 -30.659 -53.283 1.00 49.19 101 VAL A C 1
ATOM 776 O O . VAL A 1 101 ? 58.080 -31.400 -52.618 1.00 49.19 101 VAL A O 1
ATOM 779 N N . SER A 1 102 ? 56.400 -31.146 -54.065 1.00 52.88 102 SER A N 1
ATOM 780 C CA . SER A 1 102 ? 56.320 -32.564 -54.433 1.00 52.88 102 SER A CA 1
ATOM 781 C C . SER A 1 102 ? 56.048 -32.683 -55.926 1.00 52.88 102 SER A C 1
ATOM 783 O O . SER A 1 102 ? 55.035 -32.209 -56.430 1.00 52.88 102 SER A O 1
ATOM 785 N N . PHE A 1 103 ? 57.030 -33.264 -56.609 1.00 43.06 103 PHE A N 1
ATOM 786 C CA . PHE A 1 103 ? 57.020 -33.663 -58.010 1.00 43.06 103 PHE A CA 1
ATOM 787 C C . PHE A 1 103 ? 56.096 -34.871 -58.223 1.00 43.06 103 PHE A C 1
ATOM 789 O O . PHE A 1 103 ? 56.286 -35.882 -57.545 1.00 43.06 103 PHE A O 1
ATOM 796 N N . HIS A 1 104 ? 55.215 -34.812 -59.224 1.00 50.25 104 HIS A N 1
ATOM 797 C CA . HIS A 1 104 ? 55.097 -35.843 -60.265 1.00 50.25 104 HIS A CA 1
ATOM 798 C C . HIS A 1 104 ? 54.368 -35.284 -61.489 1.00 50.25 104 HIS A C 1
ATOM 800 O O . HIS A 1 104 ? 53.314 -34.640 -61.289 1.00 50.25 104 HIS A O 1
#

Foldseek 3Di:
DPVVPVVVVLVVLLVVLVVVLVVLVVCCPPPVCVVVSLCCLVDCVNVVSCVSVVHDPVRSVVVVVVCCVSSPDPPDDDDDDDDDPDDDDDDDDDDDDDDDDDDD

pLDDT: mean 76.41, std 20.87, range [42.94, 97.94]

Sequence (104 aa):
MNDRKQKGDTMMLRSLAEGIILQSVEDLWNNEHHKESIGFFQGEDFRICAEIAGMSLLEQVKLLTMLYGVIGSPKAGLPAGGHMPEAADRRQSGTVRDLTVSFH